Protein AF-E4XEH1-F1 (afdb_monomer)

pLDDT: mean 82.72, std 14.66, range [37.53, 97.38]

Organism: Oikopleura dioica (NCBI:txid34765)

Nearest PDB structures (foldseek):
  9ij5-assembly1_A  TM=7.232E-01  e=5.825E-08  Mus musculus
  8d6j-assembly1_A  TM=7.309E-01  e=8.248E-07  Homo sapiens
  2bgg-assembly2_B  TM=5.844E-01  e=3.464E-04  Archaeoglobus fulgidus
  7r8j-assembly1_A  TM=5.042E-01  e=7.720E-04  Pseudooceanicola lipolyticus
  7r8f-assembly1_A  TM=5.373E-01  e=1.315E-02  Pseudooceanicola lipolyticus

InterPro domains:
  IPR012337 Ribonuclease H-like superfamily [SSF53098] (18-162)

Radius of gyration: 15.66 Å; Cα contacts (8 Å, |Δi|>4): 296; chains: 1; bounding box: 38×34×47 Å

Mean predicted aligned error: 6.83 Å

Solvent-accessible surface area (backbone atoms only — not comparable to full-atom values): 9905 Å² total; per-residue (Å²): 69,47,34,27,38,36,56,38,82,91,48,79,71,36,26,39,38,37,36,27,25,48,47,98,80,60,82,45,69,48,77,50,73,42,66,67,52,92,96,58,66,50,66,31,54,52,48,47,53,43,45,55,55,25,10,74,62,32,97,81,51,55,68,65,63,41,40,40,36,39,35,52,41,64,85,90,44,60,72,54,52,65,63,64,29,50,69,53,46,49,52,35,56,42,64,64,46,90,93,45,73,55,34,44,30,33,31,43,33,30,68,44,92,52,74,101,66,89,74,88,69,93,60,102,53,92,47,73,52,74,47,67,56,94,51,100,80,49,53,34,32,40,40,37,44,68,38,66,65,68,71,72,54,69,68,59,51,53,49,51,53,53,68,46,61,76,64,67,65,71,84,108

Sequence (172 aa):
MVAGLHFDPESNHRKINAAFSWDSRARKYLTGHRKVESGRNVVKELFKEGIERCSKRASNGAMPERIIIFCSLTTGAQDEENIFNSKYLKSAICGIYEAYNPKLTIIAVRKSNMGFTPLCEQANSTLQFYICPEHINARPFHCDVQLDESNIDEESLQLLCVLLSDQNNLFA

Secondary structure (DSSP, 8-state):
-EEEEEE-GGGTT-EEEEEEE-STTS--EEEEEEE--TT--HHHHHHHHHHHHHHHHSTT-PPPSEEEEEEEE-TT-HHHHHHH-HHHHHHHHHTSSTT---EEEEEEEEE-SSSS-------S-S-EEEE--SSTTPPPEEEEEEEESS---HHHHHHHHHHHHTTSSS--

Foldseek 3Di:
DEKFWEQDPVCVSQKIKMWAQLDPVSLDIDIDMDGDDPPDLRLLVRLLVRQQVSLVSPPNSDGAQEYEYEYEDEPPPVVSCVSLQPVNNQCSPCPNDPPDHHWYWRKYKYFDPDAPDPDPDDDPAPDWDWDAAPDPPGTIIIITTNDGRPPDDPVRVNVVVRVVVVSVPRHD

Structure (mmCIF, N/CA/C/O backbone):
data_AF-E4XEH1-F1
#
_entry.id   AF-E4XEH1-F1
#
loop_
_atom_site.group_PDB
_atom_site.id
_atom_site.type_symbol
_atom_site.label_atom_id
_atom_site.label_alt_id
_atom_site.label_comp_id
_atom_site.label_asym_id
_atom_site.label_entity_id
_atom_site.label_seq_id
_atom_site.pdbx_PDB_ins_code
_atom_site.Cartn_x
_atom_site.Cartn_y
_atom_site.Cartn_z
_atom_site.occupancy
_atom_site.B_iso_or_equiv
_atom_site.auth_seq_id
_atom_site.auth_comp_id
_atom_site.auth_asym_id
_atom_site.auth_atom_id
_atom_site.pdbx_PDB_model_num
ATOM 1 N N . MET A 1 1 ? -7.519 -1.572 4.103 1.00 92.88 1 MET A N 1
ATOM 2 C CA . MET A 1 1 ? -7.197 -0.425 3.229 1.00 92.88 1 MET A CA 1
ATOM 3 C C . MET A 1 1 ? -6.165 -0.873 2.206 1.00 92.88 1 MET A C 1
ATOM 5 O O . MET A 1 1 ? -5.242 -1.580 2.579 1.00 92.88 1 MET A O 1
ATOM 9 N N . VAL A 1 2 ? -6.323 -0.487 0.946 1.00 94.75 2 VAL A N 1
ATOM 10 C CA . VAL A 1 2 ? -5.310 -0.606 -0.109 1.00 94.75 2 VAL A CA 1
ATOM 11 C C . VAL A 1 2 ? -4.642 0.755 -0.281 1.00 94.75 2 VAL A C 1
ATOM 13 O O . VAL A 1 2 ? -5.333 1.775 -0.331 1.00 94.75 2 VAL A O 1
ATOM 16 N N . ALA A 1 3 ? -3.318 0.780 -0.358 1.00 95.38 3 ALA A N 1
ATOM 17 C CA . ALA A 1 3 ? -2.524 1.974 -0.592 1.00 95.38 3 ALA A CA 1
ATOM 18 C C . ALA A 1 3 ? -1.613 1.778 -1.810 1.00 95.38 3 ALA A C 1
ATOM 20 O O . ALA A 1 3 ? -1.073 0.695 -2.003 1.00 95.38 3 ALA A O 1
ATOM 21 N N . GLY A 1 4 ? -1.435 2.826 -2.609 1.00 94.25 4 GLY A N 1
ATOM 22 C CA . GLY A 1 4 ? -0.455 2.889 -3.691 1.00 94.25 4 GLY A CA 1
ATOM 23 C C . GLY A 1 4 ? 0.519 4.033 -3.443 1.00 94.25 4 GLY A C 1
ATOM 24 O O . GLY A 1 4 ? 0.078 5.130 -3.102 1.00 94.25 4 GLY A O 1
ATOM 25 N N . LEU A 1 5 ? 1.817 3.785 -3.598 1.00 93.88 5 LEU A N 1
ATOM 26 C CA . LEU A 1 5 ? 2.892 4.769 -3.487 1.00 93.88 5 LEU A CA 1
ATOM 27 C C . LEU A 1 5 ? 3.706 4.773 -4.778 1.00 93.88 5 LEU A C 1
ATOM 29 O O . LEU A 1 5 ? 4.063 3.711 -5.282 1.00 93.88 5 LEU A O 1
ATOM 33 N N . HIS A 1 6 ? 4.031 5.956 -5.287 1.00 90.38 6 HIS A N 1
ATOM 34 C CA . HIS A 1 6 ? 4.981 6.108 -6.386 1.00 90.38 6 HIS A CA 1
ATOM 35 C C . HIS A 1 6 ? 5.725 7.436 -6.268 1.00 90.38 6 HIS A C 1
ATOM 37 O O . HIS A 1 6 ? 5.217 8.404 -5.690 1.00 90.38 6 HIS A O 1
ATOM 43 N N . PHE A 1 7 ? 6.927 7.492 -6.827 1.00 89.81 7 PHE A N 1
ATOM 44 C CA . PHE A 1 7 ? 7.608 8.759 -7.046 1.00 89.81 7 PHE A CA 1
ATOM 45 C C . PHE A 1 7 ? 7.058 9.440 -8.288 1.00 89.81 7 PHE A C 1
ATOM 47 O O . PHE A 1 7 ? 6.861 8.806 -9.319 1.00 89.81 7 PHE A O 1
ATOM 54 N N . ASP A 1 8 ? 6.817 10.742 -8.185 1.00 85.50 8 ASP A N 1
ATOM 55 C CA . ASP A 1 8 ? 6.404 11.554 -9.319 1.00 85.50 8 ASP A CA 1
ATOM 56 C C . ASP A 1 8 ? 7.547 11.576 -10.355 1.00 85.50 8 ASP A C 1
ATOM 58 O O . ASP A 1 8 ? 8.633 12.089 -10.030 1.00 85.50 8 ASP A O 1
ATOM 62 N N . PRO A 1 9 ? 7.337 11.029 -11.569 1.00 77.31 9 PRO A N 1
ATOM 63 C CA . PRO A 1 9 ? 8.393 10.885 -12.568 1.00 77.31 9 PRO A CA 1
ATOM 64 C C . PRO A 1 9 ? 8.936 12.237 -13.041 1.00 77.31 9 PRO A C 1
ATOM 66 O O . PRO A 1 9 ? 10.099 12.334 -13.423 1.00 77.31 9 PRO A O 1
ATOM 69 N N . GLU A 1 10 ? 8.142 13.307 -12.953 1.00 82.81 10 GLU A N 1
ATOM 70 C CA . GLU A 1 10 ? 8.561 14.659 -13.342 1.00 82.81 10 GLU A CA 1
ATOM 71 C C . GLU A 1 10 ? 9.396 15.355 -12.255 1.00 82.81 10 GLU A C 1
ATOM 73 O O . GLU A 1 10 ? 9.984 16.415 -12.476 1.00 82.81 10 GLU A O 1
ATOM 78 N N . SER A 1 11 ? 9.462 14.774 -11.055 1.00 79.69 11 SER A N 1
ATOM 79 C CA . SER A 1 11 ? 10.089 15.405 -9.892 1.00 79.69 11 SER A CA 1
ATOM 80 C C . SER A 1 11 ? 11.551 15.021 -9.663 1.00 79.69 11 SER A C 1
ATOM 82 O O . SER A 1 11 ? 12.144 15.510 -8.698 1.00 79.69 11 SER A O 1
ATOM 84 N N . ASN A 1 12 ? 12.135 14.146 -10.492 1.00 79.88 12 ASN A N 1
ATOM 85 C CA . ASN A 1 12 ? 13.442 13.519 -10.238 1.00 79.88 12 ASN A CA 1
ATOM 86 C C . ASN A 1 12 ? 13.515 12.883 -8.834 1.00 79.88 12 ASN A C 1
ATOM 88 O O . ASN A 1 12 ? 14.428 13.170 -8.060 1.00 79.88 12 ASN A O 1
ATOM 92 N N . HIS A 1 13 ? 12.504 12.085 -8.480 1.00 76.75 13 HIS A N 1
ATOM 93 C CA . HIS A 1 13 ? 12.349 11.434 -7.170 1.00 76.75 13 HIS A CA 1
ATOM 94 C C . HIS A 1 13 ? 12.260 12.389 -5.961 1.00 76.75 13 HIS A C 1
ATOM 96 O O . HIS A 1 13 ? 12.482 11.994 -4.818 1.00 76.75 13 HIS A O 1
ATOM 102 N N . ARG A 1 14 ? 11.896 13.661 -6.171 1.00 84.75 14 ARG A N 1
ATOM 103 C CA . ARG A 1 14 ? 11.737 14.645 -5.082 1.00 84.75 14 ARG A CA 1
ATOM 104 C C . ARG A 1 14 ? 10.310 14.776 -4.580 1.00 84.75 14 ARG A C 1
ATOM 106 O O . ARG A 1 14 ? 10.051 15.603 -3.708 1.00 84.75 14 ARG A O 1
ATOM 113 N N . LYS A 1 15 ? 9.367 14.013 -5.119 1.00 90.62 15 LYS A N 1
ATOM 114 C CA . LYS A 1 15 ? 7.968 14.033 -4.700 1.00 90.62 15 LYS A CA 1
ATOM 115 C C . LYS A 1 15 ? 7.404 12.622 -4.719 1.00 90.62 15 LYS A C 1
ATOM 117 O O . LYS A 1 15 ? 7.568 11.901 -5.695 1.00 90.62 15 LYS A O 1
ATOM 122 N N . ILE A 1 16 ? 6.728 12.260 -3.637 1.00 92.06 16 ILE A N 1
ATOM 123 C CA . ILE A 1 16 ? 5.992 11.007 -3.497 1.00 92.06 16 ILE A CA 1
ATOM 124 C C . ILE A 1 16 ? 4.514 11.328 -3.624 1.00 92.06 16 ILE A C 1
ATOM 126 O O . ILE A 1 16 ? 4.007 12.220 -2.936 1.00 92.06 16 ILE A O 1
ATOM 130 N N . ASN A 1 17 ? 3.834 10.580 -4.478 1.00 92.50 17 ASN A N 1
ATOM 131 C CA . ASN A 1 17 ? 2.390 10.547 -4.578 1.00 92.50 17 ASN A CA 1
ATOM 132 C C . ASN A 1 17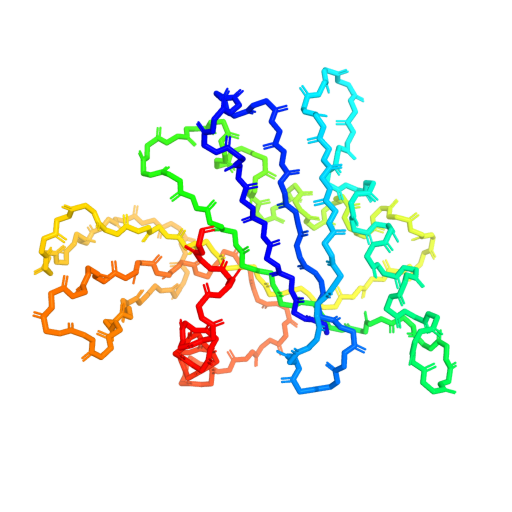 ? 1.878 9.289 -3.870 1.00 92.50 17 ASN A C 1
ATOM 134 O O . ASN A 1 17 ? 2.493 8.223 -3.927 1.00 92.50 17 ASN A O 1
ATOM 138 N N . ALA A 1 18 ? 0.740 9.422 -3.201 1.00 94.38 18 ALA A N 1
ATOM 139 C CA . ALA A 1 18 ? 0.073 8.327 -2.525 1.00 94.38 18 ALA A CA 1
ATOM 140 C C . ALA A 1 18 ? -1.416 8.313 -2.857 1.00 94.38 18 ALA A C 1
ATOM 142 O O . ALA A 1 18 ? -2.048 9.366 -2.969 1.00 94.38 18 ALA A O 1
ATOM 143 N N . ALA A 1 19 ? -1.978 7.116 -2.958 1.00 94.19 19 ALA A N 1
ATOM 144 C CA . ALA A 1 19 ? -3.405 6.874 -3.082 1.00 94.19 19 ALA A CA 1
ATOM 145 C C . ALA A 1 19 ? -3.853 5.901 -1.986 1.00 94.19 19 ALA A C 1
ATOM 147 O O . ALA A 1 19 ? -3.211 4.880 -1.773 1.00 94.19 19 ALA A O 1
ATOM 148 N N . PHE A 1 20 ? -4.965 6.190 -1.310 1.00 94.69 20 PHE A N 1
ATOM 149 C CA . PHE A 1 20 ? -5.509 5.371 -0.224 1.00 94.69 20 PHE A CA 1
ATOM 150 C C . PHE A 1 20 ? -6.975 5.047 -0.487 1.00 94.69 20 PHE A C 1
ATOM 152 O O . PHE A 1 20 ? -7.804 5.956 -0.589 1.00 94.69 20 PHE A O 1
ATOM 159 N N . SER A 1 21 ? -7.318 3.764 -0.584 1.00 93.19 21 SER A N 1
ATOM 160 C CA . SER A 1 21 ? -8.712 3.339 -0.684 1.00 93.19 21 SER A CA 1
ATOM 161 C C . SER A 1 21 ? -9.449 3.678 0.610 1.00 93.19 21 SER A C 1
ATOM 163 O O . SER A 1 21 ? -8.924 3.404 1.690 1.00 93.19 21 SER A O 1
ATOM 165 N N . TRP A 1 22 ? -10.681 4.158 0.532 1.00 88.44 22 TRP A N 1
ATOM 166 C CA . TRP A 1 22 ? -11.495 4.409 1.731 1.00 88.44 22 TRP A CA 1
ATOM 167 C C . TRP A 1 22 ? -12.793 3.601 1.773 1.00 88.44 22 TRP A C 1
ATOM 169 O O . TRP A 1 22 ? -13.515 3.659 2.765 1.00 88.44 22 TRP A O 1
ATOM 179 N N . ASP A 1 23 ? -13.102 2.851 0.717 1.00 86.12 23 ASP A N 1
ATO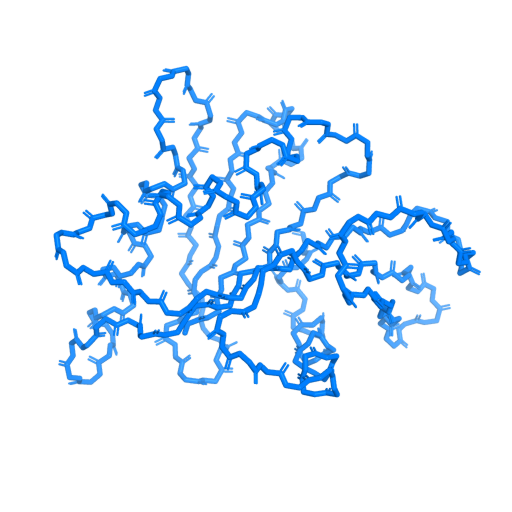M 180 C CA . ASP A 1 23 ? -14.233 1.933 0.666 1.00 86.12 23 ASP A CA 1
ATOM 181 C C . ASP A 1 23 ? -13.770 0.470 0.694 1.00 86.12 23 ASP A C 1
ATOM 183 O O . ASP A 1 23 ? -12.649 0.135 0.311 1.00 86.12 23 ASP A O 1
ATOM 187 N N . SER A 1 24 ? -14.653 -0.430 1.131 1.00 82.69 24 SER A N 1
ATOM 188 C CA . SER A 1 24 ? -14.348 -1.863 1.268 1.00 82.69 24 SER A CA 1
ATOM 189 C C . SER A 1 24 ? -14.063 -2.571 -0.057 1.00 82.69 24 SER A C 1
ATOM 191 O O . SER A 1 24 ? -13.493 -3.656 -0.053 1.00 82.69 24 SER A O 1
ATOM 193 N N . ARG A 1 25 ? -14.456 -1.968 -1.184 1.00 83.56 25 ARG A N 1
ATOM 194 C CA . ARG A 1 25 ? -14.248 -2.515 -2.530 1.00 83.56 25 ARG A CA 1
ATOM 195 C C . ARG A 1 25 ? -13.011 -1.954 -3.223 1.00 83.56 25 ARG A C 1
ATOM 197 O O . ARG A 1 25 ? -12.786 -2.313 -4.373 1.00 83.56 25 ARG A O 1
ATOM 204 N N . ALA A 1 26 ? -12.269 -1.064 -2.559 1.00 85.94 26 ALA A N 1
ATOM 205 C CA . ALA A 1 26 ? -11.124 -0.371 -3.134 1.00 85.94 26 ALA A CA 1
ATOM 206 C C . ALA A 1 26 ? -11.436 0.246 -4.512 1.00 85.94 26 ALA A C 1
ATOM 208 O O . ALA A 1 26 ? -10.673 0.113 -5.457 1.00 85.94 26 ALA A O 1
ATOM 209 N N . ARG A 1 27 ? -12.597 0.900 -4.640 1.00 83.94 27 ARG A N 1
ATOM 210 C CA . ARG A 1 27 ? -13.014 1.594 -5.874 1.00 83.94 27 ARG A CA 1
ATOM 211 C C . ARG A 1 27 ? -12.865 3.100 -5.769 1.00 83.94 27 ARG A C 1
ATOM 213 O O . ARG A 1 27 ? -12.950 3.805 -6.771 1.00 83.94 27 ARG A O 1
ATOM 220 N N . LYS A 1 28 ? -12.719 3.622 -4.553 1.00 87.94 28 LYS A N 1
ATOM 221 C CA . LYS A 1 28 ? -12.630 5.054 -4.302 1.00 87.94 28 LYS A CA 1
ATOM 222 C C . LYS A 1 28 ? -11.372 5.348 -3.504 1.00 87.94 28 LYS A C 1
ATOM 224 O O . LYS A 1 28 ? -11.169 4.818 -2.413 1.00 87.94 28 LYS A O 1
ATOM 229 N N . TYR A 1 29 ? -10.569 6.259 -4.042 1.00 90.69 29 TYR A N 1
ATOM 230 C CA . TYR A 1 29 ? -9.262 6.602 -3.504 1.00 90.69 29 TYR A CA 1
ATOM 231 C C . TYR A 1 29 ? -9.198 8.059 -3.065 1.00 90.69 29 TYR A C 1
ATOM 233 O O . TYR A 1 29 ? -9.872 8.938 -3.603 1.00 90.69 29 TYR A O 1
ATOM 241 N N . LEU A 1 30 ? -8.387 8.297 -2.046 1.00 90.56 30 LEU A N 1
ATOM 242 C CA . LEU A 1 30 ? -7.925 9.606 -1.622 1.00 90.56 30 LEU A CA 1
ATOM 243 C C . LEU A 1 30 ? -6.483 9.747 -2.068 1.00 90.56 30 LEU A C 1
ATOM 245 O O . LEU A 1 30 ? -5.672 8.883 -1.751 1.00 90.56 30 LEU A O 1
ATOM 249 N N . THR A 1 31 ? -6.167 10.827 -2.766 1.00 91.38 31 THR A N 1
ATOM 250 C CA . THR A 1 31 ? -4.802 11.100 -3.204 1.00 91.38 31 THR A CA 1
ATOM 251 C C . THR A 1 31 ? -4.137 12.131 -2.301 1.00 91.38 31 THR A C 1
ATOM 253 O O . THR A 1 31 ? -4.789 13.010 -1.728 1.00 91.38 31 THR A O 1
ATOM 256 N N . GLY A 1 32 ? -2.825 12.006 -2.156 1.00 89.81 32 GLY A N 1
ATOM 257 C CA . GLY A 1 32 ? -1.970 12.933 -1.432 1.00 89.81 32 GLY A CA 1
ATOM 258 C C . GLY A 1 32 ? -0.585 12.960 -2.061 1.00 89.81 32 GLY A C 1
ATOM 259 O O . GLY A 1 32 ? -0.210 12.050 -2.795 1.00 89.81 32 GLY A O 1
ATOM 260 N N . HIS A 1 33 ? 0.175 14.014 -1.789 1.00 93.00 33 HIS A N 1
ATOM 261 C CA . HIS A 1 33 ? 1.564 14.099 -2.220 1.00 93.00 33 HIS A CA 1
ATOM 262 C C . HIS A 1 33 ? 2.420 14.826 -1.185 1.00 93.00 33 HIS A C 1
ATOM 264 O O . HIS A 1 33 ? 1.921 15.671 -0.433 1.00 93.00 33 HIS A O 1
ATOM 270 N N . ARG A 1 34 ? 3.713 14.501 -1.141 1.00 92.44 34 ARG A N 1
ATOM 271 C CA . ARG A 1 34 ? 4.718 15.187 -0.318 1.00 92.44 34 ARG A CA 1
ATOM 272 C C . ARG A 1 34 ? 6.017 15.332 -1.088 1.00 92.44 34 ARG A C 1
ATOM 274 O O . ARG A 1 34 ? 6.412 14.427 -1.815 1.00 92.44 34 ARG A O 1
ATOM 281 N N . LYS A 1 35 ? 6.686 16.470 -0.908 1.00 90.19 35 LYS A N 1
ATOM 282 C CA . LYS A 1 35 ? 8.065 16.641 -1.366 1.00 90.19 35 LYS A CA 1
ATOM 283 C C . LYS A 1 35 ? 8.998 15.904 -0.415 1.00 90.19 35 LYS A C 1
ATOM 285 O O . LYS A 1 35 ? 8.815 15.990 0.796 1.00 90.19 35 LYS A O 1
ATOM 290 N N . VAL A 1 36 ? 9.976 15.199 -0.964 1.00 85.25 36 VAL A N 1
ATOM 291 C CA . VAL A 1 36 ? 11.021 14.515 -0.207 1.00 85.25 36 VAL A CA 1
ATOM 292 C C . VAL A 1 36 ? 12.046 15.560 0.211 1.00 85.25 36 VAL A C 1
ATOM 294 O O . VAL A 1 36 ? 12.815 16.065 -0.602 1.00 85.25 36 VAL A O 1
ATOM 297 N N . GLU A 1 37 ? 12.001 15.926 1.487 1.00 80.81 37 GLU A N 1
ATOM 298 C CA . GLU A 1 37 ? 12.885 16.909 2.110 1.00 80.81 37 GLU A CA 1
ATOM 299 C C . GLU A 1 37 ? 13.694 16.228 3.220 1.00 80.81 37 GLU A C 1
ATOM 301 O O . GLU A 1 37 ? 13.180 15.365 3.937 1.00 80.81 37 GLU A O 1
ATOM 306 N N . SER A 1 38 ? 14.963 16.617 3.371 1.00 69.25 38 SER A N 1
ATOM 307 C CA . SER A 1 38 ? 15.856 16.038 4.383 1.00 69.25 38 SER A CA 1
ATOM 308 C C . SER A 1 38 ? 15.262 16.160 5.792 1.00 69.25 38 SER A C 1
ATOM 310 O O . SER A 1 38 ? 14.776 17.220 6.184 1.00 69.25 38 SER A O 1
ATOM 312 N N . GLY A 1 39 ? 15.296 15.066 6.556 1.00 61.38 39 GLY A N 1
ATOM 313 C CA . GLY A 1 39 ? 14.835 15.024 7.947 1.00 61.38 39 GLY A CA 1
ATOM 314 C C . GLY A 1 39 ? 13.320 14.891 8.150 1.00 61.38 39 GLY A C 1
ATOM 315 O O . GLY A 1 39 ? 12.890 14.727 9.292 1.00 61.38 39 GLY A O 1
ATOM 316 N N . ARG A 1 40 ? 12.496 14.904 7.090 1.00 69.25 40 ARG A N 1
ATOM 317 C CA . ARG A 1 40 ? 11.048 14.641 7.194 1.00 69.25 40 ARG A CA 1
ATOM 318 C C . ARG A 1 40 ? 10.716 13.191 6.863 1.00 69.25 40 ARG A C 1
ATOM 320 O O . ARG A 1 40 ? 11.120 12.665 5.830 1.00 69.25 40 ARG A O 1
ATOM 327 N N . ASN A 1 41 ? 9.906 12.554 7.711 1.00 84.81 41 ASN A N 1
ATOM 328 C CA . ASN A 1 41 ? 9.322 11.250 7.399 1.00 84.81 41 ASN A CA 1
ATOM 329 C C . ASN A 1 41 ? 8.037 11.448 6.580 1.00 84.81 41 ASN A C 1
ATOM 331 O O . ASN A 1 41 ? 6.920 11.415 7.094 1.00 84.81 41 ASN A O 1
ATOM 335 N N . VAL A 1 42 ? 8.224 11.696 5.287 1.00 88.69 42 VAL A N 1
ATOM 336 C CA . VAL A 1 42 ? 7.148 11.991 4.330 1.00 88.69 42 VAL A CA 1
ATOM 337 C C . VAL A 1 42 ? 6.132 10.855 4.199 1.00 88.69 42 VAL A C 1
ATOM 339 O O . VAL A 1 42 ? 4.940 11.113 4.043 1.00 88.69 42 VAL A O 1
ATOM 342 N N . VAL A 1 43 ? 6.577 9.601 4.334 1.00 91.25 43 VAL A N 1
ATOM 343 C CA . VAL A 1 43 ? 5.699 8.423 4.347 1.00 91.25 43 VAL A CA 1
ATOM 344 C C . VAL A 1 43 ? 4.769 8.480 5.554 1.00 91.25 43 VAL A C 1
ATOM 346 O O . VAL A 1 43 ? 3.556 8.358 5.396 1.00 91.25 43 VAL A O 1
ATOM 349 N N . LYS A 1 44 ? 5.309 8.727 6.754 1.00 93.88 44 LYS A N 1
ATOM 350 C CA . LYS A 1 44 ? 4.515 8.848 7.983 1.00 93.88 44 LYS A CA 1
ATOM 351 C C . LYS A 1 44 ? 3.415 9.900 7.842 1.00 93.88 44 LYS A C 1
ATOM 353 O O . LYS A 1 44 ? 2.278 9.648 8.231 1.00 93.88 44 LYS A O 1
ATOM 358 N N . GLU A 1 45 ? 3.729 11.060 7.268 1.00 94.00 45 GLU A N 1
ATOM 359 C CA . GLU A 1 45 ? 2.743 12.125 7.046 1.00 94.00 45 GLU A CA 1
ATOM 360 C C . GLU A 1 45 ? 1.646 11.726 6.053 1.00 94.00 45 GLU A C 1
ATOM 362 O O . GLU A 1 45 ? 0.466 11.953 6.326 1.00 94.00 45 GLU A O 1
ATOM 367 N N . LEU A 1 46 ? 2.023 11.119 4.921 1.00 95.25 46 LEU A N 1
ATOM 368 C CA . LEU A 1 46 ? 1.072 10.641 3.913 1.00 95.25 46 LEU A CA 1
ATOM 369 C C . LEU A 1 46 ? 0.126 9.590 4.497 1.00 95.25 46 LEU A C 1
ATOM 371 O O . LEU A 1 46 ? -1.088 9.696 4.327 1.00 95.25 46 LEU A O 1
ATOM 375 N N . PHE A 1 47 ? 0.661 8.603 5.218 1.00 96.06 47 PHE A N 1
ATOM 376 C CA . PHE A 1 47 ? -0.155 7.559 5.834 1.00 96.06 47 PHE A CA 1
ATOM 377 C C . PHE A 1 47 ? -1.019 8.087 6.970 1.00 96.06 47 PHE A C 1
ATOM 379 O O . PHE A 1 47 ? -2.165 7.661 7.078 1.00 96.06 47 PHE A O 1
ATOM 386 N N . LYS A 1 48 ? -0.525 9.032 7.779 1.00 95.62 48 LYS A N 1
ATOM 387 C CA . LYS A 1 48 ? -1.343 9.683 8.808 1.00 95.62 48 LYS A CA 1
ATOM 388 C C . LYS A 1 48 ? -2.585 10.311 8.179 1.00 95.62 48 LYS A C 1
ATOM 390 O O . LYS A 1 48 ? -3.704 10.008 8.579 1.00 95.62 48 LYS A O 1
ATOM 395 N N . GLU A 1 49 ? -2.392 11.116 7.136 1.00 94.56 49 GLU A N 1
ATOM 396 C CA . GLU A 1 49 ? -3.492 11.753 6.411 1.00 94.56 49 GLU A CA 1
ATOM 397 C C . GLU A 1 49 ? -4.433 10.724 5.755 1.00 94.56 49 GLU A C 1
ATOM 399 O O . GLU A 1 49 ? -5.658 10.855 5.843 1.00 94.56 49 GLU A O 1
ATOM 404 N N . GLY A 1 50 ? -3.879 9.682 5.127 1.00 94.56 50 GLY A N 1
ATOM 405 C CA . GLY A 1 50 ? -4.646 8.596 4.512 1.00 94.56 50 GLY A CA 1
ATOM 406 C C . GLY A 1 50 ? -5.522 7.840 5.515 1.00 94.56 50 GLY A C 1
ATOM 407 O O . GLY A 1 50 ? -6.715 7.653 5.272 1.00 94.56 50 GLY A O 1
ATOM 408 N N . ILE A 1 51 ? -4.957 7.467 6.667 1.00 95.31 51 ILE A N 1
ATOM 409 C CA . ILE A 1 51 ? -5.649 6.752 7.748 1.00 95.31 51 ILE A CA 1
ATOM 410 C C . ILE A 1 51 ? -6.753 7.616 8.356 1.00 95.31 51 ILE A C 1
ATOM 412 O O . ILE A 1 51 ? -7.883 7.144 8.472 1.00 95.31 51 ILE A O 1
ATOM 416 N N . GLU A 1 52 ? -6.475 8.881 8.688 1.00 94.00 52 GLU A N 1
ATOM 417 C CA . GLU A 1 52 ? -7.475 9.793 9.265 1.00 94.00 52 GLU A CA 1
ATOM 418 C C . GLU A 1 52 ? -8.668 9.980 8.331 1.00 94.00 52 GLU A C 1
ATOM 420 O O . GLU A 1 52 ? -9.825 9.958 8.754 1.00 94.00 52 GLU A O 1
ATOM 425 N N . ARG A 1 53 ? -8.402 10.157 7.036 1.00 91.25 53 ARG A N 1
ATOM 426 C CA . ARG A 1 53 ? -9.464 10.329 6.045 1.00 91.25 53 ARG A CA 1
ATOM 427 C C . ARG A 1 53 ? -10.221 9.027 5.773 1.00 91.25 53 ARG A C 1
ATOM 429 O O . ARG A 1 53 ? -11.429 9.090 5.551 1.00 91.25 53 ARG A O 1
ATOM 436 N N . CYS A 1 54 ? -9.552 7.872 5.803 1.00 91.56 54 CYS A N 1
ATOM 437 C CA . CYS A 1 54 ? -10.199 6.561 5.711 1.00 91.56 54 CYS A CA 1
ATOM 438 C C . CYS A 1 54 ? -11.131 6.330 6.911 1.00 91.56 54 CYS A C 1
ATOM 440 O O . CYS A 1 54 ? -12.304 6.018 6.723 1.00 91.56 54 CYS A O 1
ATOM 442 N N . SER A 1 55 ? -10.639 6.566 8.129 1.00 92.19 55 SER A N 1
ATOM 443 C CA . SER A 1 55 ? -11.396 6.433 9.380 1.00 92.19 55 SER A CA 1
ATOM 444 C C . SER A 1 55 ? -12.628 7.344 9.393 1.00 92.19 55 SER A C 1
ATOM 446 O O . SER A 1 55 ? -13.731 6.861 9.625 1.00 92.19 55 SER A O 1
ATOM 448 N N . LYS A 1 56 ? -12.499 8.621 9.004 1.00 91.50 56 LYS A N 1
ATOM 449 C CA . LYS A 1 56 ? -13.640 9.556 8.891 1.00 91.50 56 LYS A CA 1
ATOM 450 C C . LYS A 1 56 ? -14.751 9.089 7.943 1.00 91.50 56 LYS A C 1
ATOM 452 O O . LYS A 1 56 ? -15.878 9.560 8.060 1.00 91.50 56 LYS A O 1
ATOM 457 N N . ARG A 1 57 ? -14.434 8.232 6.968 1.00 88.81 57 ARG A N 1
ATOM 458 C CA . ARG A 1 57 ? -15.392 7.699 5.984 1.00 88.81 57 ARG A CA 1
ATOM 459 C C . ARG A 1 57 ? -15.914 6.311 6.350 1.00 88.81 57 ARG A C 1
ATOM 461 O O . ARG A 1 57 ? -16.889 5.865 5.746 1.00 88.81 57 ARG A O 1
ATOM 468 N N . ALA A 1 58 ? -15.299 5.639 7.320 1.00 85.31 58 ALA A N 1
ATOM 469 C CA . ALA A 1 58 ? -15.808 4.391 7.858 1.00 85.31 58 ALA A CA 1
ATOM 470 C C . ALA A 1 58 ? -17.079 4.664 8.674 1.00 85.31 58 ALA A C 1
ATOM 472 O O . ALA A 1 58 ? -17.125 5.594 9.476 1.00 85.31 58 ALA A O 1
ATOM 473 N N . SER A 1 59 ? -18.104 3.828 8.497 1.00 79.69 59 SER A N 1
ATOM 474 C CA . SER A 1 59 ? -19.403 3.974 9.181 1.00 79.69 59 SER A CA 1
ATOM 475 C C . SER A 1 59 ? -19.305 4.057 10.712 1.00 79.69 59 SER A C 1
ATOM 477 O O . SER A 1 59 ? -20.149 4.679 11.347 1.00 79.69 59 SER A O 1
ATOM 479 N N . ASN A 1 60 ? -18.264 3.464 11.295 1.00 83.88 60 ASN A N 1
ATOM 480 C CA . ASN A 1 60 ? -17.993 3.416 12.730 1.00 83.88 60 ASN A CA 1
ATOM 481 C C . ASN A 1 60 ? -16.754 4.230 13.150 1.00 83.88 60 ASN A C 1
ATOM 483 O O . ASN A 1 60 ? -16.316 4.117 14.291 1.00 83.88 60 ASN A O 1
ATOM 487 N N . GLY A 1 61 ? -16.141 4.997 12.241 1.00 87.31 61 GLY A N 1
ATOM 488 C CA . GLY A 1 61 ? -14.913 5.739 12.533 1.00 87.31 61 GLY A CA 1
ATOM 489 C C . GLY A 1 61 ? -13.660 4.873 12.723 1.00 87.31 61 GLY A C 1
ATOM 490 O O . GLY A 1 61 ? -12.614 5.404 13.097 1.00 87.31 61 GLY A O 1
ATOM 491 N N . ALA A 1 62 ? -13.721 3.558 12.493 1.00 89.94 62 ALA A N 1
ATOM 492 C CA . ALA A 1 62 ? -12.601 2.668 12.781 1.00 89.94 6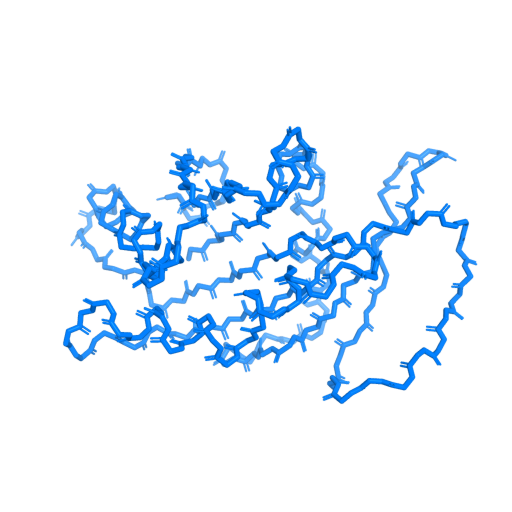2 ALA A CA 1
ATOM 493 C C . ALA A 1 62 ? -11.393 2.936 11.870 1.00 89.94 62 ALA A C 1
ATOM 495 O O . ALA A 1 62 ? -11.524 3.199 10.671 1.00 89.94 62 ALA A O 1
ATOM 496 N N . MET A 1 63 ? -10.197 2.839 12.453 1.00 93.44 63 MET A N 1
ATOM 497 C CA . MET A 1 63 ? -8.944 2.829 11.699 1.00 93.44 63 MET A CA 1
ATOM 498 C C . MET A 1 63 ? -8.767 1.483 10.975 1.00 93.44 63 MET A C 1
ATOM 500 O O . MET A 1 63 ? -9.278 0.464 11.440 1.00 93.44 63 MET A O 1
ATOM 504 N N . PRO A 1 64 ? -8.057 1.444 9.835 1.00 93.81 64 PRO A N 1
ATOM 505 C CA . PRO A 1 64 ? -7.872 0.207 9.090 1.00 93.81 64 PRO A CA 1
ATOM 506 C C . PRO A 1 64 ? -6.947 -0.769 9.832 1.00 93.81 64 PRO A C 1
ATOM 508 O O . PRO A 1 64 ? -5.772 -0.497 10.021 1.00 93.81 64 PRO A O 1
ATOM 511 N N . GLU A 1 65 ? -7.451 -1.953 10.172 1.00 94.38 65 GLU A N 1
ATOM 512 C CA . GLU A 1 65 ? -6.665 -3.003 10.850 1.00 94.38 65 GLU A CA 1
ATOM 513 C C . GLU A 1 65 ? -5.673 -3.723 9.924 1.00 94.38 65 GLU A C 1
ATOM 515 O O . GLU A 1 65 ? -4.699 -4.320 10.380 1.00 94.38 65 GLU A O 1
ATOM 520 N N . ARG A 1 66 ? -5.929 -3.677 8.612 1.00 95.38 66 ARG A N 1
ATOM 521 C CA . ARG A 1 66 ? -5.090 -4.269 7.565 1.00 95.38 66 ARG A CA 1
ATOM 522 C C . ARG A 1 66 ? -4.807 -3.247 6.477 1.00 95.38 66 ARG A C 1
ATOM 524 O O . ARG A 1 66 ? -5.744 -2.617 5.962 1.00 95.38 66 ARG A O 1
ATOM 531 N N . ILE A 1 67 ? -3.542 -3.131 6.086 1.00 96.38 67 ILE A N 1
ATOM 532 C CA . ILE A 1 67 ? -3.102 -2.255 5.002 1.00 96.38 67 ILE A CA 1
ATOM 533 C C . ILE A 1 67 ? -2.264 -3.053 4.002 1.00 96.38 67 ILE A C 1
ATOM 535 O O . ILE A 1 67 ? -1.231 -3.609 4.359 1.00 96.38 67 ILE A O 1
ATOM 539 N N . ILE A 1 68 ? -2.714 -3.084 2.749 1.00 95.81 68 ILE A N 1
ATOM 540 C CA . ILE A 1 68 ? -1.975 -3.667 1.623 1.00 95.81 68 ILE A CA 1
ATOM 541 C C . ILE A 1 68 ? -1.389 -2.509 0.821 1.00 95.81 68 ILE A C 1
ATOM 543 O O . ILE A 1 68 ? -2.134 -1.618 0.414 1.00 95.81 68 ILE A O 1
ATOM 547 N N . ILE A 1 69 ? -0.073 -2.490 0.646 1.00 95.81 69 ILE A N 1
ATOM 548 C CA . ILE A 1 69 ? 0.682 -1.363 0.102 1.00 95.81 69 ILE A CA 1
ATOM 549 C C . ILE A 1 69 ? 1.377 -1.807 -1.178 1.00 95.81 69 ILE A C 1
ATOM 551 O O . ILE A 1 69 ? 2.205 -2.713 -1.154 1.00 95.81 69 ILE A O 1
ATOM 555 N N . PHE A 1 70 ? 1.061 -1.129 -2.274 1.00 94.06 70 PHE A N 1
ATOM 556 C CA . PHE A 1 70 ? 1.722 -1.271 -3.562 1.00 94.06 70 PHE A CA 1
ATOM 557 C C . PHE A 1 70 ? 2.728 -0.138 -3.733 1.00 94.06 70 PHE A C 1
ATOM 559 O O . PHE A 1 70 ? 2.349 1.033 -3.773 1.00 94.06 70 PHE A O 1
ATOM 566 N N . CYS A 1 71 ? 4.005 -0.479 -3.830 1.00 92.94 71 CYS A N 1
ATOM 567 C CA . CYS A 1 71 ? 5.093 0.464 -4.047 1.00 92.94 71 CYS A CA 1
ATOM 568 C C . CYS A 1 71 ? 5.553 0.356 -5.496 1.00 92.94 71 CYS A C 1
ATOM 570 O O . CYS A 1 71 ? 6.236 -0.599 -5.852 1.00 92.94 71 CYS A O 1
ATOM 572 N N . SER A 1 72 ? 5.168 1.316 -6.336 1.00 89.94 72 SER A N 1
ATOM 573 C CA . SER A 1 72 ? 5.667 1.391 -7.706 1.00 89.94 72 SER A CA 1
ATOM 574 C C . SER A 1 72 ? 7.120 1.841 -7.683 1.00 89.94 72 SER A C 1
ATOM 576 O O . SER A 1 72 ? 7.419 2.914 -7.155 1.00 89.94 72 SER A O 1
ATOM 578 N N . LEU A 1 73 ? 7.986 1.021 -8.269 1.00 86.81 73 LEU A N 1
ATOM 579 C CA . LEU A 1 73 ? 9.427 1.204 -8.280 1.00 86.81 73 LEU A CA 1
ATOM 580 C C . LEU A 1 73 ? 9.969 1.284 -9.705 1.00 86.81 73 LEU A C 1
ATOM 582 O O . LEU A 1 73 ? 9.676 0.441 -10.563 1.00 86.81 73 LEU A O 1
ATOM 586 N N . THR A 1 74 ? 10.816 2.276 -9.940 1.00 83.00 74 THR A N 1
ATOM 587 C CA . THR A 1 74 ? 11.644 2.375 -11.134 1.00 83.00 74 THR A CA 1
ATOM 588 C C . THR A 1 74 ? 12.814 1.399 -11.013 1.00 83.00 74 THR A C 1
ATOM 590 O O . THR A 1 74 ? 13.536 1.377 -10.016 1.00 83.00 74 THR A O 1
ATOM 593 N N . THR A 1 75 ? 13.028 0.572 -12.041 1.00 76.69 75 THR A N 1
ATOM 594 C CA . THR A 1 75 ? 14.110 -0.428 -12.028 1.00 76.69 75 THR A CA 1
ATOM 595 C C . THR A 1 75 ? 15.470 0.257 -11.857 1.00 76.69 75 THR A C 1
ATOM 597 O O . THR A 1 75 ? 15.824 1.130 -12.646 1.00 76.69 75 THR A O 1
ATOM 600 N N . GLY A 1 76 ? 16.230 -0.150 -10.836 1.00 74.25 76 GLY A N 1
ATOM 601 C CA . GLY A 1 76 ? 17.559 0.393 -10.531 1.00 74.25 76 GLY A CA 1
ATOM 602 C C . GLY A 1 76 ? 17.567 1.716 -9.752 1.00 74.25 76 GLY A C 1
ATOM 603 O O . GLY A 1 76 ? 18.645 2.240 -9.472 1.00 74.25 76 GLY A O 1
ATOM 604 N N . ALA A 1 77 ? 16.408 2.264 -9.373 1.00 80.69 77 ALA A N 1
ATOM 605 C CA . ALA A 1 77 ? 16.330 3.501 -8.599 1.00 80.69 77 ALA A CA 1
ATOM 606 C C . ALA A 1 77 ? 16.518 3.237 -7.094 1.00 80.69 77 ALA A C 1
ATOM 608 O O . ALA A 1 77 ? 15.562 3.055 -6.341 1.00 80.69 77 ALA A O 1
ATOM 609 N N . GLN A 1 78 ? 17.776 3.240 -6.643 1.00 81.38 78 GLN A N 1
ATOM 610 C CA 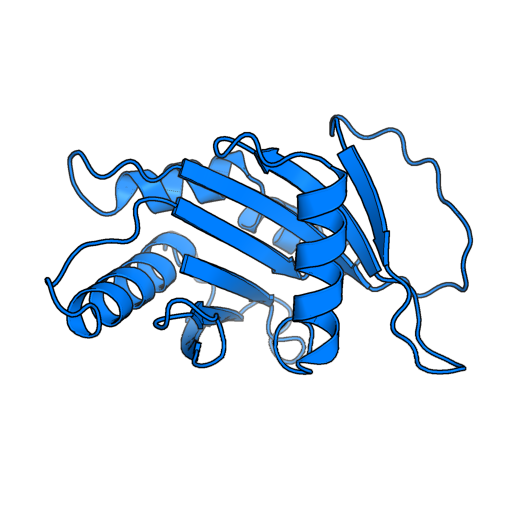. GLN A 1 78 ? 18.139 2.920 -5.256 1.00 81.38 78 GLN A CA 1
ATOM 611 C C . GLN A 1 78 ? 17.470 3.834 -4.213 1.00 81.38 78 GLN A C 1
ATOM 613 O O . GLN A 1 78 ? 17.150 3.382 -3.114 1.00 81.38 78 GLN A O 1
ATOM 618 N N . ASP A 1 79 ? 17.243 5.107 -4.543 1.00 80.44 79 ASP A N 1
ATOM 619 C CA . ASP A 1 79 ? 16.565 6.051 -3.646 1.00 80.44 79 ASP A CA 1
ATOM 620 C C . ASP A 1 79 ? 15.112 5.639 -3.373 1.00 80.44 79 ASP A C 1
ATOM 622 O O . ASP A 1 79 ? 14.642 5.740 -2.236 1.00 80.44 79 ASP A O 1
ATOM 626 N N . GLU A 1 80 ? 14.416 5.119 -4.389 1.00 85.88 80 GLU A N 1
ATOM 627 C CA . GLU A 1 80 ? 13.051 4.623 -4.232 1.00 85.88 80 GLU A CA 1
ATOM 628 C C . GLU A 1 80 ? 13.024 3.351 -3.380 1.00 85.88 80 GLU A C 1
ATOM 630 O O . GLU A 1 80 ? 12.239 3.264 -2.436 1.00 85.88 80 GLU A O 1
ATOM 635 N N . GLU A 1 81 ? 13.935 2.409 -3.648 1.00 84.75 81 GLU A N 1
ATOM 636 C CA . GLU A 1 81 ? 14.097 1.173 -2.868 1.00 84.75 81 GLU A CA 1
ATOM 637 C C . GLU A 1 81 ? 14.365 1.482 -1.388 1.00 84.75 81 GLU A C 1
ATOM 639 O O . GLU A 1 81 ? 13.781 0.872 -0.495 1.00 84.75 81 GLU A O 1
ATOM 644 N N . ASN A 1 82 ? 15.197 2.486 -1.100 1.00 85.25 82 ASN A N 1
ATOM 645 C CA . ASN A 1 82 ? 15.503 2.885 0.270 1.00 85.25 82 ASN A CA 1
ATOM 646 C C . ASN A 1 82 ? 14.283 3.465 0.998 1.00 85.25 82 ASN A C 1
ATOM 648 O O . ASN A 1 82 ? 14.103 3.194 2.185 1.00 85.25 82 ASN A O 1
ATOM 652 N N . ILE A 1 83 ? 13.443 4.250 0.322 1.00 85.56 83 ILE A N 1
ATOM 653 C CA . ILE A 1 83 ? 12.273 4.892 0.941 1.00 85.56 83 ILE A CA 1
ATOM 654 C C . ILE A 1 83 ? 11.076 3.934 1.024 1.00 85.56 83 ILE A C 1
ATOM 656 O O . ILE A 1 83 ? 10.315 3.986 1.991 1.00 85.56 83 ILE A O 1
ATOM 660 N N . PHE A 1 84 ? 10.906 3.047 0.046 1.00 90.00 84 PHE A N 1
ATOM 661 C CA . PHE A 1 84 ? 9.795 2.095 -0.013 1.00 90.00 84 PHE A CA 1
ATOM 662 C C . PHE A 1 84 ? 10.131 0.702 0.528 1.00 90.00 84 PHE A C 1
ATOM 664 O O . PHE A 1 84 ? 9.279 -0.181 0.473 1.00 90.00 84 PHE A O 1
ATOM 671 N N . ASN A 1 85 ? 11.307 0.494 1.129 1.00 89.31 85 ASN A N 1
ATOM 672 C CA . ASN A 1 85 ? 11.598 -0.785 1.770 1.00 89.31 85 ASN A CA 1
ATOM 673 C C . ASN A 1 85 ? 10.634 -1.086 2.932 1.00 89.31 85 ASN A C 1
ATOM 675 O O . ASN A 1 85 ? 10.256 -0.209 3.722 1.00 89.31 85 ASN A O 1
ATOM 679 N N . SER A 1 86 ? 10.314 -2.369 3.095 1.00 91.44 86 SER A N 1
ATOM 680 C CA . SER A 1 86 ? 9.331 -2.836 4.073 1.00 91.44 86 SER A CA 1
ATOM 681 C C . SER A 1 86 ? 9.641 -2.470 5.530 1.00 91.44 86 SER A C 1
ATOM 683 O O . SER A 1 86 ? 8.721 -2.139 6.283 1.00 91.44 86 SER A O 1
ATOM 685 N N . LYS A 1 87 ? 10.916 -2.461 5.946 1.00 91.44 87 LYS A N 1
ATOM 686 C CA . LYS A 1 87 ? 11.311 -2.100 7.323 1.00 91.44 87 LYS A CA 1
ATOM 687 C C . LYS A 1 87 ? 11.030 -0.628 7.616 1.00 91.44 87 LYS A C 1
ATOM 689 O O . LYS A 1 87 ? 10.492 -0.307 8.679 1.00 91.44 87 LYS A O 1
ATOM 694 N N . TYR A 1 88 ? 11.384 0.260 6.686 1.00 91.56 88 TYR A N 1
ATOM 695 C CA . TYR A 1 88 ? 11.138 1.693 6.826 1.00 91.56 88 TYR A CA 1
ATOM 696 C C . TYR A 1 88 ? 9.642 1.998 6.817 1.00 91.56 88 TYR A C 1
ATOM 698 O O . TYR A 1 88 ? 9.161 2.672 7.727 1.00 91.56 88 TYR A O 1
ATOM 706 N N . LEU A 1 89 ? 8.900 1.454 5.846 1.00 94.06 89 LEU A N 1
ATOM 707 C CA . LEU A 1 89 ? 7.452 1.649 5.748 1.00 94.06 89 LEU A CA 1
ATOM 708 C C . LEU A 1 89 ? 6.735 1.182 7.018 1.00 94.06 89 LEU A C 1
ATOM 710 O O . LEU A 1 89 ? 5.942 1.935 7.583 1.00 94.06 89 LEU A O 1
ATOM 714 N N . LYS A 1 90 ? 7.066 -0.013 7.524 1.00 93.88 90 LYS A N 1
ATOM 715 C CA . LYS A 1 90 ? 6.499 -0.529 8.775 1.00 93.88 90 LYS A CA 1
ATOM 716 C C . LYS A 1 90 ? 6.773 0.406 9.951 1.00 93.88 90 LYS A C 1
ATOM 718 O O . LYS A 1 90 ? 5.842 0.799 10.648 1.00 93.88 90 LYS A O 1
ATOM 723 N N . SER A 1 91 ? 8.030 0.805 10.145 1.00 92.81 91 SER A N 1
ATOM 724 C CA . SER A 1 91 ? 8.415 1.730 11.219 1.00 92.81 91 SER A CA 1
ATOM 725 C C . SER A 1 91 ? 7.679 3.072 11.119 1.00 92.81 91 SER A C 1
ATOM 727 O O . SER A 1 91 ? 7.148 3.577 12.110 1.00 92.81 91 SER A O 1
ATOM 729 N N . ALA A 1 92 ? 7.575 3.630 9.909 1.00 93.12 92 ALA A N 1
ATOM 730 C CA . ALA A 1 92 ? 6.881 4.887 9.664 1.00 93.12 92 ALA A CA 1
ATOM 731 C C . ALA A 1 92 ? 5.385 4.803 10.005 1.00 93.12 92 ALA A C 1
ATOM 733 O O . ALA A 1 92 ? 4.867 5.723 10.637 1.00 93.12 92 ALA A O 1
ATOM 734 N N . ILE A 1 93 ? 4.711 3.713 9.619 1.00 94.62 93 ILE A N 1
ATOM 735 C CA . ILE A 1 93 ? 3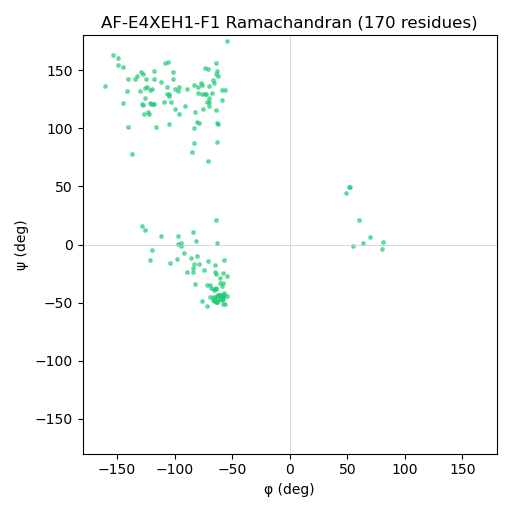.262 3.527 9.792 1.00 94.62 93 ILE A CA 1
ATOM 736 C C . ILE A 1 93 ? 2.902 3.186 11.241 1.00 94.62 93 ILE A C 1
ATOM 738 O O . ILE A 1 93 ? 2.034 3.838 11.823 1.00 94.62 93 ILE A O 1
ATOM 742 N N . CYS A 1 94 ? 3.586 2.218 11.855 1.00 92.25 94 CYS A N 1
ATOM 743 C CA . CYS A 1 94 ? 3.361 1.858 13.260 1.00 92.25 94 CYS A CA 1
ATOM 744 C C . CYS A 1 94 ? 3.741 3.009 14.211 1.00 92.25 94 CYS A C 1
ATOM 746 O O . CYS A 1 94 ? 3.222 3.104 15.316 1.00 92.25 94 CYS A O 1
ATOM 748 N N . GLY A 1 95 ? 4.618 3.923 13.782 1.00 90.75 95 GLY A N 1
ATOM 749 C CA . GLY A 1 95 ? 4.995 5.110 14.548 1.00 90.75 95 GLY A CA 1
ATOM 750 C C . GLY A 1 95 ? 4.020 6.293 14.460 1.00 90.75 95 GLY A C 1
ATOM 751 O O . GLY A 1 95 ? 4.353 7.364 14.978 1.00 90.75 95 GLY A O 1
ATOM 752 N N . ILE A 1 96 ? 2.874 6.182 13.769 1.00 93.25 96 ILE A N 1
ATOM 753 C CA . ILE A 1 96 ? 1.921 7.299 13.588 1.00 93.25 96 ILE A CA 1
ATOM 754 C C . ILE A 1 96 ? 1.174 7.628 14.882 1.00 93.25 96 ILE A C 1
ATOM 756 O O . ILE A 1 96 ? 1.162 8.792 15.286 1.00 93.25 96 ILE A O 1
ATOM 760 N N . TYR A 1 97 ? 0.560 6.622 15.504 1.00 91.06 97 TYR A N 1
ATOM 761 C CA . TYR A 1 97 ? -0.204 6.760 16.740 1.00 91.06 97 TYR A CA 1
ATOM 762 C C . TYR A 1 97 ? 0.297 5.757 17.767 1.00 91.06 97 TYR A C 1
ATOM 764 O O . TYR A 1 97 ? 0.685 4.641 17.426 1.00 91.06 97 TYR A O 1
ATOM 772 N N . GLU A 1 98 ? 0.250 6.150 19.033 1.00 87.00 98 GLU A N 1
ATOM 773 C CA . GLU A 1 98 ? 0.546 5.252 20.140 1.00 87.00 98 GLU A CA 1
ATOM 774 C C . GLU A 1 98 ? -0.413 4.046 20.107 1.00 87.00 98 GLU A C 1
ATOM 776 O O . GLU A 1 98 ? -1.613 4.206 19.888 1.00 87.00 98 GLU A O 1
ATOM 781 N N . ALA A 1 99 ? 0.130 2.835 20.261 1.00 86.38 99 ALA A N 1
ATOM 782 C CA . ALA A 1 99 ? -0.586 1.551 20.217 1.00 86.38 99 ALA A CA 1
ATOM 783 C C . ALA A 1 99 ? -1.269 1.156 18.884 1.00 86.38 99 ALA A C 1
ATOM 785 O O . ALA A 1 99 ? -1.856 0.075 18.807 1.00 86.38 99 ALA A O 1
ATOM 786 N N . TYR A 1 100 ? -1.176 1.955 17.816 1.00 92.94 100 TYR A N 1
ATOM 787 C CA . TYR A 1 100 ? -1.711 1.572 16.506 1.00 92.94 100 TYR A CA 1
ATOM 788 C C . TYR A 1 100 ? -0.735 0.665 15.744 1.00 92.94 100 TYR A C 1
ATOM 790 O O . TYR A 1 100 ? 0.342 1.095 15.335 1.00 92.94 100 TYR A O 1
ATOM 798 N N . ASN A 1 101 ? -1.127 -0.592 15.528 1.00 94.38 101 ASN A N 1
ATOM 799 C CA . ASN A 1 101 ? -0.288 -1.599 14.877 1.00 94.38 101 ASN A CA 1
ATOM 800 C C . ASN A 1 101 ? -1.092 -2.428 13.852 1.00 94.38 101 ASN A C 1
ATOM 802 O O . ASN A 1 101 ? -1.521 -3.541 14.169 1.00 94.38 101 ASN A O 1
ATOM 806 N N . PRO A 1 102 ? -1.366 -1.881 12.653 1.00 96.00 102 PRO A N 1
ATOM 807 C CA . PRO A 1 102 ? -2.100 -2.597 11.615 1.00 96.00 102 PRO A CA 1
ATOM 808 C C . PRO A 1 102 ? -1.246 -3.721 11.017 1.00 96.00 102 PRO A C 1
ATOM 810 O O . PRO A 1 102 ? -0.028 -3.594 10.929 1.00 96.00 102 PRO A O 1
ATOM 813 N N . LYS A 1 103 ? -1.887 -4.788 10.530 1.00 97.38 103 LYS A N 1
ATOM 814 C CA . LYS A 1 103 ? -1.209 -5.817 9.729 1.00 97.38 103 LYS A CA 1
ATOM 815 C C . LYS A 1 103 ? -0.838 -5.245 8.366 1.00 97.38 103 LYS A C 1
ATOM 817 O O . LYS A 1 103 ? -1.718 -4.737 7.659 1.00 97.38 103 LYS A O 1
ATOM 822 N N . LEU A 1 104 ? 0.436 -5.341 7.997 1.00 96.94 104 LEU A N 1
ATOM 823 C CA . LEU A 1 104 ? 0.951 -4.816 6.738 1.00 96.94 104 LEU A CA 1
ATOM 824 C C . LEU A 1 104 ? 1.270 -5.926 5.738 1.00 96.94 104 LEU A C 1
ATOM 826 O O . LEU A 1 104 ? 1.926 -6.911 6.067 1.00 96.94 104 LEU A O 1
ATOM 830 N N . THR A 1 105 ? 0.869 -5.709 4.491 1.00 96.44 105 THR A N 1
ATOM 831 C CA . THR A 1 105 ? 1.358 -6.459 3.330 1.00 96.44 105 THR A CA 1
ATOM 832 C C . THR A 1 105 ? 1.978 -5.452 2.367 1.00 96.44 105 THR A C 1
ATOM 834 O O . THR A 1 105 ? 1.307 -4.496 1.983 1.00 96.44 105 THR A O 1
ATOM 837 N N . ILE A 1 106 ? 3.254 -5.610 2.019 1.00 95.12 106 ILE A N 1
ATOM 838 C CA . ILE A 1 106 ? 4.027 -4.648 1.219 1.00 95.12 106 ILE A CA 1
ATOM 839 C C . ILE A 1 106 ? 4.521 -5.344 -0.040 1.00 95.12 106 ILE A C 1
ATOM 841 O O . ILE A 1 106 ? 5.253 -6.329 0.036 1.00 95.12 106 ILE A O 1
ATOM 845 N N . ILE A 1 107 ? 4.116 -4.809 -1.186 1.00 93.38 107 ILE A N 1
ATOM 846 C CA . ILE A 1 107 ? 4.375 -5.370 -2.504 1.00 93.38 107 ILE A CA 1
ATOM 847 C C . ILE A 1 107 ? 5.118 -4.315 -3.318 1.00 93.38 107 ILE A C 1
ATOM 849 O O . ILE A 1 107 ? 4.562 -3.271 -3.667 1.00 93.38 107 ILE A O 1
ATOM 853 N N . ALA A 1 108 ? 6.381 -4.589 -3.618 1.00 91.06 108 ALA A N 1
ATOM 854 C CA . ALA A 1 108 ? 7.154 -3.836 -4.589 1.00 91.06 108 ALA A CA 1
ATOM 855 C C . ALA A 1 108 ? 6.679 -4.204 -5.998 1.00 91.06 108 ALA A C 1
ATOM 857 O O . ALA A 1 108 ? 6.576 -5.381 -6.336 1.00 91.06 108 ALA A O 1
ATOM 858 N N . VAL A 1 109 ? 6.384 -3.202 -6.822 1.00 88.75 109 VAL A N 1
ATOM 859 C CA . VAL A 1 109 ? 5.907 -3.384 -8.194 1.00 88.75 109 VAL A CA 1
ATOM 860 C C . VAL A 1 109 ? 6.833 -2.657 -9.150 1.00 88.75 109 VAL A C 1
ATOM 862 O O . VAL A 1 109 ? 6.905 -1.432 -9.153 1.00 88.75 109 VAL A O 1
ATOM 865 N N . ARG A 1 110 ? 7.534 -3.416 -9.989 1.00 86.25 110 ARG A N 1
ATOM 866 C CA . ARG A 1 110 ? 8.461 -2.894 -10.996 1.00 86.25 110 ARG A CA 1
ATOM 867 C C . ARG A 1 110 ? 7.853 -3.111 -12.374 1.00 86.25 110 ARG A C 1
ATOM 869 O O . ARG A 1 110 ? 7.532 -4.239 -12.747 1.00 86.25 110 ARG A O 1
ATOM 876 N N . LYS A 1 111 ? 7.681 -2.039 -13.150 1.00 76.00 111 LYS A N 1
ATOM 877 C CA . LYS A 1 111 ? 7.270 -2.171 -14.557 1.00 76.00 111 LYS A CA 1
ATOM 878 C C . LYS A 1 111 ? 8.437 -2.770 -15.339 1.00 76.00 111 LYS A C 1
ATOM 880 O O . LYS A 1 111 ? 9.523 -2.191 -15.342 1.00 76.00 111 LYS A O 1
ATOM 885 N N . SER A 1 112 ? 8.233 -3.909 -16.000 1.00 66.00 112 SER A N 1
ATOM 886 C CA . SER A 1 112 ? 9.270 -4.463 -16.868 1.00 66.00 112 SER A CA 1
ATOM 887 C C . SER A 1 112 ? 9.465 -3.552 -18.078 1.00 66.00 112 SER A C 1
ATOM 889 O O . SER A 1 112 ? 8.505 -3.192 -18.759 1.00 66.00 112 SER A O 1
ATOM 891 N N . ASN A 1 113 ? 10.716 -3.197 -18.377 1.00 58.94 113 ASN A N 1
ATOM 892 C CA . ASN A 1 113 ? 11.078 -2.522 -19.627 1.00 58.94 113 ASN A CA 1
ATOM 893 C C . ASN A 1 113 ? 11.335 -3.501 -20.782 1.00 58.94 113 ASN A C 1
ATOM 895 O O . ASN A 1 113 ? 11.409 -3.080 -21.935 1.00 58.94 113 ASN A O 1
ATOM 899 N N . MET A 1 114 ? 11.443 -4.792 -20.474 1.00 51.06 114 MET A N 1
ATOM 900 C CA . MET A 1 114 ? 11.716 -5.871 -21.418 1.00 51.06 114 MET A CA 1
ATOM 901 C C . MET A 1 114 ? 10.430 -6.674 -21.665 1.00 51.06 114 MET A C 1
ATOM 903 O O . MET A 1 114 ? 9.525 -6.687 -20.824 1.00 51.06 114 MET A O 1
ATOM 907 N N . GLY A 1 115 ? 10.352 -7.370 -22.806 1.00 55.72 115 GLY A N 1
ATOM 908 C CA . GLY A 1 115 ? 9.407 -8.481 -22.972 1.00 55.72 115 GLY A CA 1
ATOM 909 C C . GLY A 1 115 ? 9.584 -9.525 -21.861 1.00 55.72 115 GLY A C 1
ATOM 910 O O . GLY A 1 115 ? 10.470 -9.386 -21.020 1.00 55.72 115 GLY A O 1
ATOM 911 N N . PHE A 1 116 ? 8.729 -10.547 -21.818 1.00 51.59 116 PHE A N 1
ATOM 912 C CA . PHE A 1 116 ? 8.756 -11.562 -20.759 1.00 51.59 116 PHE A CA 1
ATOM 913 C C . PHE A 1 116 ? 10.083 -12.344 -20.774 1.00 51.59 116 PHE A C 1
ATOM 915 O O . PHE A 1 116 ? 10.210 -13.380 -21.421 1.00 51.59 116 PHE A O 1
ATOM 922 N N . THR A 1 117 ? 11.082 -11.829 -20.066 1.00 49.72 117 THR A N 1
ATOM 923 C CA . THR A 1 117 ? 12.343 -12.505 -19.795 1.00 49.72 117 THR A CA 1
ATOM 924 C C . THR A 1 117 ? 12.376 -12.695 -18.286 1.00 49.72 117 THR A C 1
ATOM 926 O O 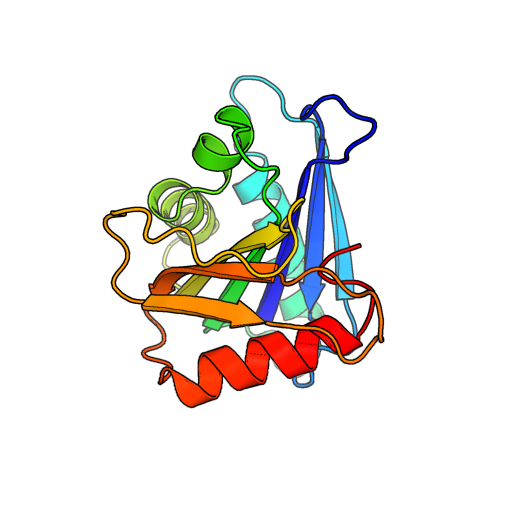. THR A 1 117 ? 12.613 -11.715 -17.577 1.00 49.72 117 THR A O 1
ATOM 929 N N . PRO A 1 118 ? 12.067 -13.898 -17.769 1.00 48.81 118 PRO A N 1
ATOM 930 C CA . PRO A 1 118 ? 12.140 -14.153 -16.341 1.00 48.81 118 PRO A CA 1
ATOM 931 C C . PRO A 1 118 ? 13.596 -13.974 -15.914 1.00 48.81 118 PRO A C 1
ATOM 933 O O . PRO A 1 118 ? 14.459 -14.802 -16.206 1.00 48.81 118 PRO A O 1
ATOM 936 N N . LEU A 1 119 ? 13.885 -12.847 -15.271 1.00 46.56 119 LEU A N 1
ATOM 937 C CA . LEU A 1 119 ? 15.142 -12.660 -14.578 1.00 46.56 119 LEU A CA 1
ATOM 938 C C . LEU A 1 119 ? 14.970 -13.372 -13.246 1.00 46.56 119 LEU A C 1
ATOM 940 O O . LEU A 1 119 ? 14.247 -12.911 -12.370 1.00 46.56 119 LEU A O 1
ATOM 944 N N . CYS A 1 120 ? 15.607 -14.532 -13.120 1.00 46.12 120 CYS A N 1
ATOM 945 C CA . CYS A 1 120 ? 15.778 -15.189 -11.835 1.00 46.12 120 CYS A CA 1
ATOM 946 C C . CYS A 1 120 ? 16.797 -14.368 -11.029 1.00 46.12 120 CYS A C 1
ATOM 948 O O . CYS A 1 120 ? 17.960 -14.749 -10.902 1.00 46.12 120 CYS A O 1
ATOM 950 N N . GLU A 1 121 ? 16.395 -13.190 -10.556 1.00 47.22 121 GLU A N 1
ATOM 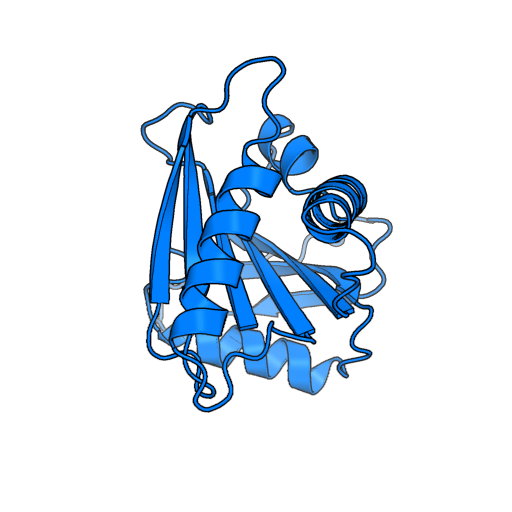951 C CA . GLU A 1 121 ? 17.193 -12.426 -9.608 1.00 47.22 121 GLU A CA 1
ATOM 952 C C . GLU A 1 121 ? 17.056 -13.089 -8.240 1.00 47.22 121 GLU A C 1
ATOM 954 O O . GLU A 1 121 ? 15.972 -13.184 -7.668 1.00 47.22 121 GLU A O 1
ATOM 959 N N . GLN A 1 122 ? 18.175 -13.588 -7.718 1.00 51.44 122 GLN A N 1
ATOM 960 C CA . GLN A 1 122 ? 18.249 -14.012 -6.328 1.00 51.44 122 GLN A CA 1
ATOM 961 C C . GLN A 1 122 ? 18.013 -12.787 -5.439 1.00 51.44 122 GLN A C 1
ATOM 963 O O . GLN A 1 122 ? 18.902 -11.952 -5.280 1.00 51.44 122 GLN A O 1
ATOM 968 N N . ALA A 1 123 ? 16.829 -12.685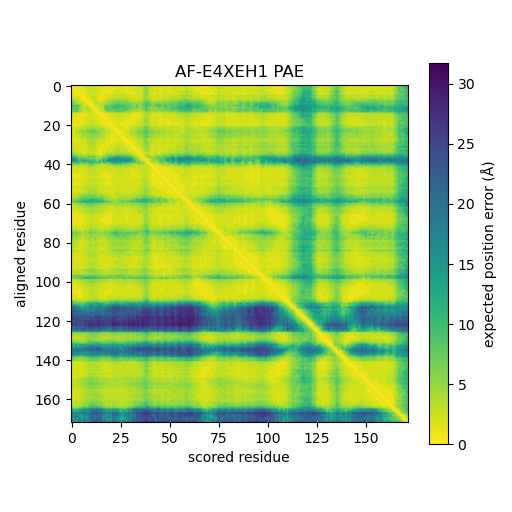 -4.843 1.00 44.91 123 ALA A N 1
ATOM 969 C CA . ALA A 1 123 ? 16.548 -11.712 -3.799 1.00 44.91 123 ALA A CA 1
ATOM 970 C C . ALA A 1 123 ? 15.911 -12.404 -2.591 1.00 44.91 123 ALA A C 1
ATOM 972 O O . ALA A 1 123 ? 15.196 -13.392 -2.719 1.00 44.91 123 ALA A O 1
ATOM 973 N N . ASN A 1 124 ? 16.184 -11.859 -1.405 1.00 53.31 124 ASN A N 1
ATOM 974 C CA . ASN A 1 124 ? 15.775 -12.339 -0.078 1.00 53.31 124 ASN A CA 1
ATOM 975 C C . ASN A 1 124 ? 14.243 -12.326 0.184 1.00 53.31 124 ASN A C 1
ATOM 977 O O . ASN A 1 124 ? 13.823 -12.276 1.339 1.00 53.31 124 ASN A O 1
ATOM 981 N N . SER A 1 125 ? 13.410 -12.317 -0.858 1.00 56.00 125 SER A N 1
ATOM 982 C CA . SER A 1 125 ? 11.945 -12.345 -0.809 1.00 56.00 125 SER A CA 1
ATOM 983 C C . SER A 1 125 ? 11.433 -13.773 -0.985 1.00 56.00 125 SER A C 1
ATOM 985 O O . SER A 1 125 ? 11.883 -14.488 -1.878 1.00 56.00 125 SER A O 1
ATOM 987 N N . THR A 1 126 ? 10.458 -14.186 -0.179 1.00 69.62 126 THR A N 1
ATOM 988 C CA . THR A 1 126 ? 9.885 -15.539 -0.257 1.00 69.62 126 THR A CA 1
ATOM 989 C C . THR A 1 126 ? 8.871 -15.719 -1.388 1.00 69.62 126 THR A C 1
ATOM 991 O O . THR A 1 126 ? 8.583 -16.861 -1.729 1.00 69.62 126 THR A O 1
ATOM 994 N N . LEU A 1 127 ? 8.332 -14.636 -1.968 1.00 84.69 127 LEU A N 1
ATOM 995 C CA . LEU A 1 127 ? 7.329 -14.708 -3.034 1.00 84.69 127 LEU A CA 1
ATOM 996 C C . LEU A 1 127 ? 7.496 -13.582 -4.067 1.00 84.69 127 LEU A C 1
ATOM 998 O O . LEU A 1 127 ? 7.402 -12.400 -3.733 1.00 84.69 127 LEU A O 1
ATOM 1002 N N . GLN A 1 128 ? 7.694 -13.974 -5.327 1.00 87.19 128 GLN A N 1
ATOM 1003 C CA . GLN A 1 128 ? 7.779 -13.093 -6.492 1.00 87.19 128 GLN A CA 1
ATOM 1004 C C . GLN A 1 128 ? 6.932 -13.660 -7.629 1.00 87.19 128 GLN A C 1
ATOM 1006 O O . GLN A 1 128 ? 6.899 -14.874 -7.832 1.00 87.19 128 GLN A O 1
ATOM 1011 N N . PHE A 1 129 ? 6.268 -12.795 -8.388 1.00 86.44 129 PHE A N 1
ATOM 1012 C CA . PHE A 1 129 ? 5.468 -13.205 -9.540 1.00 86.44 129 PHE A CA 1
ATOM 1013 C C . PHE A 1 129 ? 5.351 -12.086 -10.572 1.00 86.44 129 PHE A C 1
ATOM 1015 O O . PHE A 1 129 ? 5.602 -10.914 -10.291 1.00 86.44 129 PHE A O 1
ATOM 1022 N N . TYR A 1 130 ? 4.957 -12.460 -11.787 1.00 84.69 130 TYR A N 1
ATOM 1023 C CA . TYR A 1 130 ? 4.729 -11.526 -12.882 1.00 84.69 130 TYR A CA 1
ATOM 1024 C C . TYR A 1 130 ? 3.246 -11.458 -13.227 1.00 84.69 130 TYR A C 1
ATOM 1026 O O . TYR A 1 130 ? 2.572 -12.484 -13.283 1.00 84.69 130 TYR A O 1
ATOM 1034 N N . ILE A 1 131 ? 2.756 -10.252 -13.508 1.00 80.44 131 ILE A N 1
ATOM 1035 C CA . ILE A 1 131 ? 1.387 -10.016 -13.971 1.00 80.44 131 ILE A CA 1
ATOM 1036 C C . ILE A 1 131 ? 1.443 -9.411 -15.359 1.00 80.44 131 ILE A C 1
ATOM 1038 O O . ILE A 1 131 ? 2.013 -8.336 -15.542 1.00 80.44 131 ILE A O 1
ATOM 1042 N N . CYS A 1 132 ? 0.825 -10.083 -16.323 1.00 77.19 132 CYS A N 1
ATOM 1043 C CA . CYS A 1 132 ? 0.622 -9.559 -17.666 1.00 77.19 132 CYS A CA 1
ATOM 1044 C C . CYS A 1 132 ? -0.786 -8.950 -17.755 1.00 77.19 132 CYS A C 1
ATOM 1046 O O . CYS A 1 132 ? -1.753 -9.708 -17.697 1.00 77.19 132 CYS A O 1
ATOM 1048 N N . PRO A 1 133 ? -0.930 -7.621 -17.902 1.00 68.06 133 PRO A N 1
ATOM 1049 C CA . PRO A 1 133 ? -2.232 -7.027 -18.200 1.00 68.06 133 PRO A CA 1
ATOM 1050 C C . PRO A 1 133 ? -2.751 -7.510 -19.564 1.00 68.06 133 PRO A C 1
ATOM 1052 O O . PRO A 1 133 ? -1.956 -7.733 -20.476 1.00 68.06 133 PRO A O 1
ATOM 1055 N N . GLU A 1 134 ? -4.073 -7.620 -19.734 1.00 61.12 134 GLU A N 1
ATOM 1056 C CA . GLU A 1 134 ? -4.735 -8.248 -20.900 1.00 61.12 134 GLU A CA 1
ATOM 1057 C C . GLU A 1 134 ? -4.493 -7.571 -22.273 1.00 61.12 134 GLU A C 1
ATOM 1059 O O . GLU A 1 134 ? -5.016 -8.014 -23.297 1.00 61.12 134 GLU A O 1
ATOM 1064 N N . HIS A 1 135 ? -3.702 -6.500 -22.363 1.00 59.88 135 HIS A N 1
ATOM 1065 C CA . HIS A 1 135 ? -3.468 -5.817 -23.635 1.00 59.88 135 HIS A CA 1
ATOM 1066 C C . HIS A 1 135 ? -2.366 -6.498 -24.464 1.00 59.88 135 HIS A C 1
ATOM 1068 O O . HIS A 1 135 ? -1.296 -6.822 -23.965 1.00 59.88 135 HIS A O 1
ATOM 1074 N N . ILE A 1 136 ? -2.590 -6.636 -25.777 1.00 49.03 136 ILE A N 1
ATOM 1075 C CA . ILE A 1 136 ? -1.730 -7.371 -26.737 1.00 49.03 136 ILE A CA 1
ATOM 1076 C C . ILE A 1 136 ? -0.261 -6.870 -26.782 1.00 49.03 136 ILE A C 1
ATOM 1078 O O . ILE A 1 136 ? 0.612 -7.569 -27.281 1.00 49.03 136 ILE A O 1
ATOM 1082 N N . ASN A 1 137 ? 0.039 -5.702 -26.199 1.00 54.81 137 ASN A N 1
ATOM 1083 C CA . ASN A 1 137 ? 1.388 -5.128 -26.078 1.00 54.81 137 ASN A CA 1
ATOM 1084 C C . ASN A 1 137 ? 1.756 -4.720 -24.636 1.00 54.81 137 ASN A C 1
ATOM 1086 O O . ASN A 1 137 ? 2.668 -3.913 -24.431 1.00 54.81 137 ASN A O 1
ATOM 1090 N N . ALA A 1 138 ? 1.018 -5.200 -23.634 1.00 61.69 138 ALA A N 1
ATOM 1091 C CA . ALA A 1 138 ? 1.240 -4.818 -22.250 1.00 61.69 138 ALA A CA 1
ATOM 1092 C C . ALA A 1 138 ? 2.521 -5.470 -21.717 1.00 61.69 138 ALA A C 1
ATOM 1094 O O . ALA A 1 138 ? 2.737 -6.675 -21.845 1.00 61.69 138 ALA A O 1
ATOM 1095 N N . ARG A 1 139 ? 3.392 -4.654 -21.121 1.00 70.94 139 ARG A N 1
ATOM 1096 C CA . ARG A 1 139 ? 4.598 -5.155 -20.462 1.00 70.94 139 ARG A CA 1
ATOM 1097 C C . ARG A 1 139 ? 4.211 -5.756 -19.111 1.00 70.94 139 ARG A C 1
ATOM 1099 O O . ARG A 1 139 ? 3.381 -5.158 -1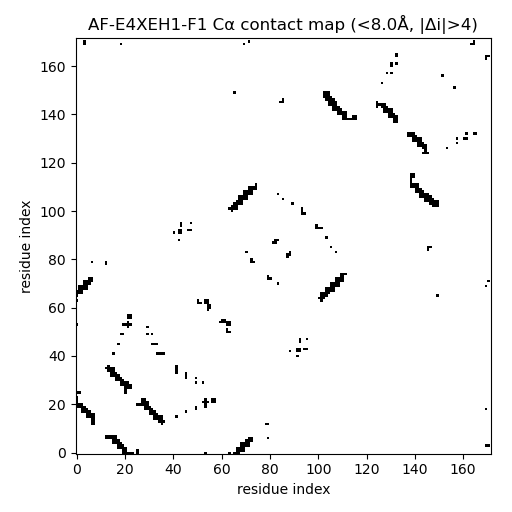8.424 1.00 70.94 139 ARG A O 1
ATOM 1106 N N . PRO A 1 140 ? 4.800 -6.897 -18.715 1.00 78.00 140 PRO A N 1
ATOM 1107 C CA . PRO A 1 140 ? 4.501 -7.484 -17.424 1.00 78.00 140 PRO A CA 1
ATOM 1108 C C . PRO A 1 140 ? 4.956 -6.565 -16.286 1.00 78.00 140 PRO A C 1
ATOM 1110 O O . PRO A 1 140 ? 5.982 -5.881 -16.377 1.00 78.00 140 PRO A O 1
ATOM 1113 N N . PHE A 1 141 ? 4.214 -6.588 -15.187 1.00 80.44 141 PHE A N 1
ATOM 1114 C CA . PHE A 1 141 ? 4.662 -6.065 -13.905 1.00 80.44 141 PHE A CA 1
ATOM 1115 C C . PHE A 1 141 ? 5.362 -7.178 -13.138 1.00 80.44 141 PHE A C 1
ATOM 1117 O O . PHE A 1 141 ? 4.847 -8.289 -13.064 1.00 80.44 141 PHE A O 1
ATOM 1124 N N . HIS A 1 142 ? 6.519 -6.879 -12.562 1.00 85.88 142 HIS A N 1
ATOM 1125 C CA . HIS A 1 142 ? 7.171 -7.738 -11.586 1.00 85.88 142 HIS A CA 1
ATOM 1126 C C . HIS A 1 142 ? 6.701 -7.327 -10.189 1.00 85.88 142 HIS A C 1
ATOM 1128 O O . HIS A 1 142 ? 6.905 -6.181 -9.784 1.00 85.88 142 HIS A O 1
ATOM 1134 N N . CYS A 1 143 ? 6.065 -8.250 -9.476 1.00 88.19 143 CYS A N 1
ATOM 1135 C CA . CYS A 1 143 ? 5.609 -8.078 -8.106 1.00 88.19 143 CYS A CA 1
ATOM 1136 C C . CYS A 1 143 ? 6.508 -8.869 -7.154 1.00 88.19 143 CYS A C 1
ATOM 1138 O O . CYS A 1 143 ? 6.722 -10.064 -7.340 1.00 88.19 143 CYS A O 1
ATOM 1140 N N . ASP A 1 144 ? 6.989 -8.196 -6.117 1.00 89.56 144 ASP A N 1
ATOM 1141 C CA . ASP A 1 144 ? 7.894 -8.724 -5.099 1.00 89.56 144 ASP A CA 1
ATOM 1142 C C . ASP A 1 144 ? 7.287 -8.457 -3.714 1.00 89.56 144 ASP A C 1
ATOM 1144 O O . ASP A 1 144 ? 7.112 -7.304 -3.305 1.00 89.56 144 ASP A O 1
ATOM 1148 N N . VAL A 1 145 ? 6.892 -9.523 -3.011 1.00 91.81 145 VAL A N 1
ATOM 1149 C CA . VAL A 1 145 ? 6.254 -9.425 -1.693 1.00 91.81 145 VAL A CA 1
ATOM 1150 C C . VAL A 1 145 ? 7.337 -9.275 -0.625 1.00 91.81 145 VAL A C 1
ATOM 1152 O O . VAL A 1 145 ? 7.951 -10.244 -0.180 1.00 91.81 145 VAL A O 1
ATOM 1155 N N . GLN A 1 146 ? 7.553 -8.035 -0.183 1.00 91.50 146 GLN A N 1
ATOM 1156 C CA . GLN A 1 146 ? 8.618 -7.667 0.756 1.00 91.50 146 GLN A CA 1
ATOM 1157 C C . GLN A 1 146 ? 8.248 -7.878 2.232 1.00 91.50 146 GLN A C 1
ATOM 1159 O O . GLN A 1 146 ? 9.127 -7.890 3.100 1.00 91.50 146 GLN A O 1
ATOM 1164 N N . LEU A 1 147 ? 6.951 -7.951 2.539 1.00 93.44 147 LEU A N 1
ATOM 1165 C CA . LEU A 1 147 ? 6.399 -8.219 3.868 1.00 93.44 147 LEU A CA 1
ATOM 1166 C C . LEU A 1 147 ? 4.955 -8.705 3.721 1.00 93.44 147 LEU A C 1
ATOM 1168 O O . LEU A 1 147 ? 4.188 -8.081 2.992 1.00 93.44 147 LEU A O 1
ATOM 1172 N N . ASP A 1 148 ? 4.564 -9.738 4.465 1.00 94.19 148 ASP A N 1
ATOM 1173 C CA . ASP A 1 148 ? 3.156 -10.102 4.626 1.00 94.19 148 ASP A CA 1
ATOM 1174 C C . ASP A 1 148 ? 2.835 -10.535 6.064 1.00 94.19 148 ASP A C 1
ATOM 1176 O O . ASP A 1 148 ? 3.103 -11.655 6.481 1.00 94.19 148 ASP A O 1
ATOM 1180 N N . GLU A 1 149 ? 2.244 -9.629 6.839 1.00 95.50 149 GLU A N 1
ATOM 1181 C CA . GLU A 1 149 ? 1.720 -9.905 8.186 1.00 95.50 149 GLU A CA 1
ATOM 1182 C C . GLU A 1 149 ? 0.240 -10.305 8.159 1.00 95.50 149 GLU A C 1
ATOM 1184 O O . GLU A 1 149 ? -0.354 -10.655 9.187 1.00 95.50 149 GLU A O 1
ATOM 1189 N N . SER A 1 150 ? -0.384 -10.205 6.984 1.00 93.25 150 SER A N 1
ATOM 1190 C CA . SER A 1 150 ? -1.775 -10.580 6.779 1.00 93.25 150 SER A CA 1
ATOM 1191 C C . SER A 1 150 ? -1.935 -12.079 6.533 1.00 93.25 150 SER A C 1
ATOM 1193 O O . SER A 1 150 ? -3.054 -12.559 6.719 1.00 93.25 150 SER A O 1
ATOM 1195 N N . ASN A 1 151 ? -0.846 -12.786 6.197 1.00 92.12 151 ASN A N 1
ATOM 1196 C CA . ASN A 1 151 ? -0.814 -14.198 5.808 1.00 92.12 151 ASN A CA 1
ATOM 1197 C C . ASN A 1 151 ? -1.816 -14.488 4.681 1.00 92.12 151 ASN A C 1
ATOM 1199 O O . ASN A 1 151 ? -2.659 -15.377 4.805 1.00 92.12 151 ASN A O 1
ATOM 1203 N N . ILE A 1 152 ? -1.783 -13.666 3.633 1.00 90.25 152 ILE A N 1
ATOM 1204 C CA . ILE A 1 152 ? -2.611 -13.857 2.443 1.00 90.25 152 ILE A CA 1
ATOM 1205 C C . ILE A 1 152 ? -1.926 -14.935 1.605 1.00 90.25 152 ILE A C 1
ATOM 1207 O O . ILE A 1 152 ? -0.722 -14.872 1.368 1.00 90.25 152 ILE A O 1
ATOM 1211 N N . ASP A 1 153 ? -2.680 -15.943 1.179 1.00 91.88 153 ASP A N 1
ATOM 1212 C CA . ASP A 1 153 ? -2.140 -16.984 0.313 1.00 91.88 153 ASP A CA 1
ATOM 1213 C C . ASP A 1 153 ? -1.705 -16.415 -1.048 1.00 91.88 153 ASP A C 1
ATOM 1215 O O . ASP A 1 153 ? -2.170 -15.365 -1.503 1.00 91.88 153 ASP A O 1
ATOM 1219 N N . GLU A 1 154 ? -0.781 -17.122 -1.694 1.00 89.94 154 GLU A N 1
ATOM 1220 C CA . GLU A 1 154 ? -0.170 -16.697 -2.952 1.00 89.94 154 GLU A CA 1
ATOM 1221 C C . GLU A 1 154 ? -1.203 -16.457 -4.062 1.00 89.94 154 GLU A C 1
ATOM 1223 O O . GLU A 1 154 ? -1.129 -15.438 -4.751 1.00 89.94 154 GLU A O 1
ATOM 1228 N N . GLU A 1 155 ? -2.185 -17.348 -4.208 1.00 90.19 155 GLU A N 1
ATOM 1229 C CA . GLU A 1 155 ? -3.227 -17.247 -5.234 1.00 90.19 155 GLU A CA 1
ATOM 1230 C C . GLU A 1 155 ? -4.082 -15.989 -5.023 1.00 90.19 155 GLU A C 1
ATOM 1232 O O . GLU A 1 155 ? -4.305 -15.209 -5.954 1.00 90.19 155 GLU A O 1
ATOM 1237 N N . SER A 1 156 ? -4.482 -15.721 -3.779 1.00 90.75 156 SER A N 1
ATOM 1238 C CA . SER A 1 156 ? -5.214 -14.510 -3.407 1.00 90.75 156 SER A CA 1
ATOM 1239 C C . SER A 1 156 ? -4.401 -13.232 -3.624 1.00 90.75 156 SER A C 1
ATOM 1241 O O . SER A 1 156 ? -4.968 -12.215 -4.032 1.00 90.75 156 SER A O 1
ATOM 1243 N N . LEU A 1 157 ? -3.085 -13.250 -3.373 1.00 90.38 157 LEU A N 1
ATOM 1244 C CA . LEU A 1 157 ? -2.208 -12.107 -3.653 1.00 90.38 157 LEU A CA 1
ATOM 1245 C C . LEU A 1 157 ? -2.099 -11.844 -5.154 1.00 90.38 157 LEU A C 1
ATOM 1247 O O . LEU A 1 157 ? -2.280 -10.705 -5.583 1.00 90.38 157 LEU A O 1
ATOM 1251 N N . GLN A 1 158 ? -1.858 -12.883 -5.954 1.00 88.25 158 GLN A N 1
ATOM 1252 C CA . GLN A 1 158 ? -1.798 -12.772 -7.412 1.00 88.25 158 GLN A CA 1
ATOM 1253 C C . GLN A 1 158 ? -3.116 -12.229 -7.975 1.00 88.25 158 GLN A C 1
ATOM 1255 O O . GLN A 1 158 ? -3.110 -11.250 -8.725 1.00 88.25 158 GLN A O 1
ATOM 1260 N N . LEU A 1 159 ? -4.252 -12.790 -7.546 1.00 87.75 159 LEU A N 1
ATOM 1261 C CA . LEU A 1 159 ? -5.579 -12.343 -7.964 1.00 87.75 159 LEU A CA 1
ATOM 1262 C C . LEU A 1 159 ? -5.853 -10.890 -7.558 1.00 87.75 159 LEU A C 1
ATOM 1264 O O . LEU A 1 159 ? -6.367 -10.114 -8.363 1.00 87.75 159 LEU A O 1
ATOM 1268 N N . LEU A 1 160 ? -5.495 -10.493 -6.332 1.00 87.31 160 LEU A N 1
ATOM 1269 C CA . LEU A 1 160 ? -5.641 -9.110 -5.880 1.00 87.31 160 LEU A CA 1
ATOM 1270 C C . LEU A 1 160 ? -4.868 -8.149 -6.785 1.00 87.31 160 LEU A C 1
ATOM 1272 O O . LEU A 1 160 ? -5.397 -7.107 -7.172 1.00 87.31 160 LEU A O 1
ATOM 1276 N N . CYS A 1 161 ? -3.629 -8.491 -7.125 1.00 86.50 161 CYS A N 1
ATOM 1277 C CA . CYS A 1 161 ? -2.804 -7.650 -7.973 1.00 86.50 161 CYS A CA 1
ATOM 1278 C C . CYS A 1 161 ? -3.369 -7.539 -9.404 1.00 86.50 161 CYS A C 1
ATOM 1280 O O . CYS A 1 161 ? -3.359 -6.440 -9.956 1.00 86.50 161 CYS A O 1
ATOM 1282 N N . VAL A 1 162 ? -3.928 -8.621 -9.967 1.00 83.00 162 VAL A N 1
ATOM 1283 C CA . VAL A 1 162 ? -4.632 -8.608 -11.269 1.00 83.00 162 VAL A CA 1
ATOM 1284 C C . VAL A 1 162 ? -5.872 -7.707 -11.218 1.00 83.00 162 VAL A C 1
ATOM 1286 O O . VAL A 1 162 ? -6.040 -6.807 -12.039 1.00 83.00 162 VAL A O 1
ATOM 1289 N N . LEU A 1 163 ? -6.722 -7.876 -10.201 1.00 81.06 163 LEU A N 1
ATOM 1290 C CA . LEU A 1 163 ? -7.950 -7.083 -10.051 1.00 81.06 163 LEU A CA 1
ATOM 1291 C C . LEU A 1 163 ? -7.678 -5.580 -9.907 1.00 81.06 163 LEU A C 1
ATOM 1293 O O . LEU A 1 163 ? -8.522 -4.751 -10.256 1.00 81.06 163 LEU A O 1
ATOM 1297 N N . LEU A 1 164 ? -6.519 -5.224 -9.355 1.00 78.81 164 LEU A N 1
ATOM 1298 C CA . LEU A 1 164 ? -6.098 -3.844 -9.156 1.00 78.81 164 LEU A CA 1
ATOM 1299 C C . LEU A 1 164 ? -5.334 -3.265 -10.356 1.00 78.81 164 LEU A C 1
ATOM 1301 O O . LEU A 1 164 ? -5.359 -2.043 -10.532 1.00 78.81 164 LEU A O 1
ATOM 1305 N N . SER A 1 165 ? -4.707 -4.094 -11.200 1.00 72.00 165 SER A N 1
ATOM 1306 C CA . SER A 1 165 ? -4.054 -3.627 -12.430 1.00 72.00 165 SER A CA 1
ATOM 1307 C C . SER A 1 165 ? -5.049 -3.137 -13.479 1.00 72.00 165 SER A C 1
ATOM 1309 O O . SER A 1 165 ? -4.781 -2.135 -14.141 1.00 72.00 165 SER A O 1
ATOM 1311 N N . ASP A 1 166 ? -6.230 -3.752 -13.563 1.00 59.84 166 ASP A N 1
ATOM 1312 C CA . ASP A 1 166 ? -7.266 -3.367 -14.533 1.00 59.84 166 ASP A CA 1
ATOM 1313 C C . ASP A 1 166 ? -7.928 -2.015 -14.219 1.00 59.84 166 ASP A C 1
ATOM 1315 O O . ASP A 1 166 ? -8.587 -1.414 -15.068 1.00 59.84 166 ASP A O 1
ATOM 1319 N N . GLN A 1 167 ? -7.744 -1.483 -13.004 1.00 55.81 167 GLN A N 1
ATOM 1320 C CA . GLN A 1 167 ? -8.356 -0.214 -12.591 1.00 55.81 167 GLN A CA 1
ATOM 1321 C C . GLN A 1 167 ? -7.574 1.045 -13.009 1.00 55.81 167 GLN A C 1
ATOM 1323 O O . GLN A 1 167 ? -7.914 2.140 -12.558 1.00 55.81 167 GLN A O 1
ATOM 1328 N N . ASN A 1 168 ? -6.561 0.923 -13.880 1.00 47.50 168 ASN A N 1
ATOM 1329 C CA . ASN A 1 168 ? -5.820 2.007 -14.558 1.00 47.50 168 ASN A CA 1
ATOM 1330 C C . ASN A 1 168 ? -5.176 3.109 -13.681 1.00 47.50 168 ASN A C 1
ATOM 1332 O O . ASN A 1 168 ? -4.507 3.977 -14.227 1.00 47.50 168 ASN A O 1
ATOM 1336 N N . ASN A 1 169 ? -5.316 3.093 -12.349 1.00 44.72 169 ASN A N 1
ATOM 1337 C CA . ASN A 1 169 ? -4.892 4.201 -11.475 1.00 44.72 169 ASN A CA 1
ATOM 1338 C C . ASN A 1 169 ? -3.865 3.830 -10.391 1.00 44.72 169 ASN A C 1
ATOM 1340 O O . ASN A 1 169 ? -3.306 4.728 -9.768 1.00 44.72 169 ASN A O 1
ATOM 1344 N N . LEU A 1 170 ? -3.615 2.544 -10.120 1.00 46.28 170 LEU A N 1
ATOM 1345 C CA . LEU A 1 170 ? -2.639 2.136 -9.089 1.00 46.28 170 LEU A CA 1
ATOM 1346 C C . LEU A 1 170 ? -1.197 2.107 -9.595 1.00 46.28 170 LEU A C 1
ATOM 1348 O O . LEU A 1 170 ? -0.272 2.244 -8.799 1.00 46.28 170 LEU A O 1
ATOM 1352 N N . PHE A 1 171 ? -1.025 1.965 -10.909 1.00 45.62 171 PHE A N 1
ATOM 1353 C CA . PHE A 1 171 ? 0.273 1.849 -11.566 1.00 45.62 171 PHE A CA 1
ATOM 1354 C C . PHE A 1 171 ? 0.466 2.883 -12.678 1.00 45.62 171 PHE A C 1
ATOM 1356 O O . PHE A 1 171 ? 1.368 2.700 -13.488 1.00 45.62 171 PHE A O 1
ATOM 1363 N N . ALA A 1 172 ? -0.382 3.912 -12.784 1.00 37.53 172 ALA A N 1
ATOM 1364 C CA . ALA A 1 172 ? -0.188 4.999 -13.747 1.00 37.53 172 ALA A CA 1
ATOM 1365 C C . ALA A 1 172 ? 0.971 5.891 -13.300 1.00 37.53 172 ALA A C 1
ATOM 1367 O O . ALA A 1 172 ? 0.915 6.374 -12.148 1.00 37.53 172 ALA A O 1
#